Protein AF-A0A7C1QRF1-F1 (afdb_monomer_lite)

Structure (mmCIF, N/CA/C/O backbone):
data_AF-A0A7C1QRF1-F1
#
_entry.id   AF-A0A7C1QRF1-F1
#
loop_
_atom_site.group_PDB
_atom_site.id
_atom_site.type_symbol
_atom_site.label_atom_id
_atom_site.label_alt_id
_atom_site.label_comp_id
_atom_site.label_asym_id
_atom_site.label_entity_id
_atom_site.label_seq_id
_atom_site.pdbx_PDB_ins_code
_atom_site.Cartn_x
_atom_site.Cartn_y
_atom_site.Cartn_z
_atom_site.occupancy
_atom_site.B_iso_or_equiv
_atom_site.auth_seq_id
_atom_site.auth_comp_id
_atom_site.auth_asym_id
_atom_site.auth_atom_id
_atom_site.pdbx_PDB_model_num
ATOM 1 N N . MET A 1 1 ? 15.014 7.500 -15.551 1.00 86.50 1 MET A N 1
ATOM 2 C CA . MET A 1 1 ? 13.541 7.326 -15.468 1.00 86.50 1 MET A CA 1
ATOM 3 C C . MET A 1 1 ? 13.168 6.853 -14.068 1.00 86.50 1 MET A C 1
ATOM 5 O O . MET A 1 1 ? 13.914 6.059 -13.502 1.00 86.50 1 MET A O 1
ATOM 9 N N . SER A 1 2 ? 12.050 7.323 -13.511 1.00 94.00 2 SER A N 1
ATOM 10 C CA . SER A 1 2 ? 11.566 6.911 -12.189 1.00 94.00 2 SER A CA 1
ATOM 11 C C . SER A 1 2 ? 10.170 6.294 -12.271 1.00 94.00 2 SER A C 1
ATOM 13 O O . SER A 1 2 ? 9.386 6.632 -13.157 1.00 94.00 2 SER A O 1
ATOM 15 N N . LYS A 1 3 ? 9.867 5.343 -11.381 1.00 96.94 3 LYS A N 1
ATOM 16 C CA . LYS A 1 3 ? 8.541 4.710 -11.283 1.00 96.94 3 LYS A CA 1
ATOM 17 C C . LYS A 1 3 ? 8.182 4.439 -9.826 1.00 96.94 3 LYS A C 1
ATOM 19 O O . LYS A 1 3 ? 9.062 4.196 -9.002 1.00 96.94 3 LYS A O 1
ATOM 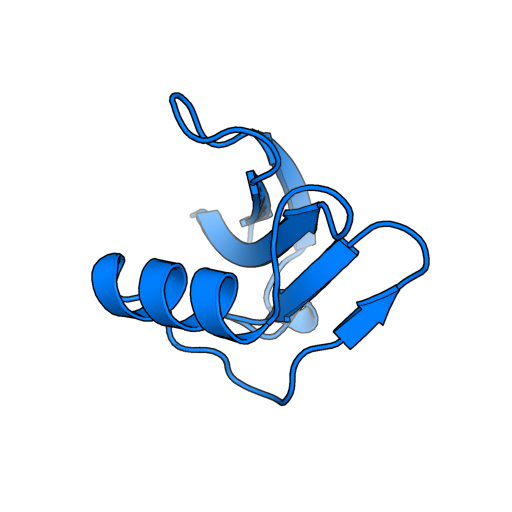24 N N . ILE A 1 4 ? 6.888 4.423 -9.508 1.00 97.31 4 ILE A N 1
ATOM 25 C CA . ILE A 1 4 ? 6.417 3.975 -8.191 1.00 97.31 4 ILE A CA 1
ATOM 26 C C . ILE A 1 4 ? 6.718 2.480 -8.054 1.00 97.31 4 ILE A C 1
ATOM 28 O O . ILE A 1 4 ? 6.319 1.665 -8.888 1.00 97.31 4 ILE A O 1
ATOM 32 N N . GLN A 1 5 ? 7.444 2.129 -6.998 1.00 97.75 5 GLN A N 1
ATOM 33 C CA . GLN A 1 5 ? 7.776 0.755 -6.651 1.00 97.75 5 GLN A CA 1
ATOM 34 C C . GLN A 1 5 ? 6.819 0.206 -5.591 1.00 97.75 5 GLN A C 1
ATOM 36 O O . GLN A 1 5 ? 6.326 -0.912 -5.744 1.00 97.75 5 GLN A O 1
ATOM 41 N N . SER A 1 6 ? 6.534 0.979 -4.542 1.00 98.06 6 SER A N 1
ATOM 42 C CA . SER A 1 6 ? 5.553 0.623 -3.509 1.00 98.06 6 SER A CA 1
ATOM 43 C C . SER A 1 6 ? 4.772 1.845 -3.041 1.00 98.06 6 SER A C 1
ATOM 45 O O . SER A 1 6 ? 5.277 2.966 -3.083 1.00 98.06 6 SER A O 1
ATOM 47 N N . VAL A 1 7 ? 3.574 1.605 -2.519 1.00 98.25 7 VAL A N 1
ATOM 48 C CA . VAL A 1 7 ? 2.772 2.581 -1.778 1.00 98.25 7 VAL A CA 1
ATOM 49 C C . VAL A 1 7 ? 2.644 2.099 -0.339 1.00 98.25 7 VAL A C 1
ATOM 51 O O . VAL A 1 7 ? 2.328 0.934 -0.091 1.00 98.25 7 VAL A O 1
ATOM 54 N N . LEU A 1 8 ? 2.935 2.983 0.607 1.00 98.44 8 LEU A N 1
ATOM 55 C CA . LEU A 1 8 ? 2.819 2.747 2.039 1.00 98.44 8 LEU A CA 1
ATOM 56 C C . LEU A 1 8 ? 1.644 3.552 2.581 1.00 98.44 8 LEU A C 1
ATOM 58 O O . LEU A 1 8 ? 1.563 4.754 2.334 1.00 98.44 8 LEU A O 1
ATOM 62 N N . PHE A 1 9 ? 0.788 2.901 3.361 1.00 98.50 9 PHE A N 1
ATOM 63 C CA . PHE A 1 9 ? -0.315 3.534 4.078 1.00 98.50 9 PHE A CA 1
ATOM 64 C C . PHE A 1 9 ? -0.109 3.348 5.575 1.00 98.50 9 PHE A C 1
ATOM 66 O O . PHE A 1 9 ? 0.093 2.224 6.028 1.00 98.50 9 PHE A O 1
ATOM 73 N N . ASN A 1 10 ? -0.139 4.429 6.349 1.00 98.00 10 ASN A N 1
ATOM 74 C CA . ASN A 1 10 ? -0.041 4.369 7.803 1.00 98.00 10 ASN A CA 1
ATOM 75 C C . ASN A 1 10 ? -1.242 3.594 8.367 1.00 98.00 10 ASN A C 1
ATOM 77 O O . ASN A 1 10 ? -2.388 3.970 8.125 1.00 98.00 10 ASN A O 1
ATOM 81 N N . LYS A 1 11 ? -0.975 2.534 9.132 1.00 96.88 11 LYS A N 1
ATOM 82 C CA . LYS A 1 11 ? -1.998 1.610 9.648 1.00 96.88 11 LYS A CA 1
ATOM 83 C C . LYS A 1 11 ? -2.974 2.218 10.648 1.00 96.88 11 LYS A C 1
ATOM 85 O O . LYS A 1 11 ? -4.073 1.701 10.789 1.00 96.88 11 LYS A O 1
ATOM 90 N N . ILE A 1 12 ? -2.578 3.282 11.344 1.00 97.12 12 ILE A N 1
ATOM 91 C CA . ILE A 1 12 ? -3.451 3.986 12.292 1.00 97.12 12 ILE A CA 1
ATOM 92 C C . ILE A 1 12 ? -4.549 4.726 11.520 1.00 97.12 12 ILE A C 1
ATOM 94 O O . ILE A 1 12 ? -5.688 4.805 11.965 1.00 97.12 12 ILE A O 1
ATOM 98 N N . LEU A 1 13 ? -4.212 5.249 10.339 1.00 97.75 13 LEU A N 1
ATOM 99 C CA . LEU A 1 13 ? -5.114 6.066 9.526 1.00 97.75 13 LEU A CA 1
ATOM 100 C C . LEU A 1 13 ? -5.854 5.257 8.450 1.00 97.75 13 LEU A C 1
ATOM 102 O O . LEU A 1 13 ? -6.925 5.663 7.998 1.00 97.75 13 LEU A O 1
ATOM 106 N N . TRP A 1 14 ? -5.289 4.127 8.022 1.00 97.88 14 TRP A N 1
ATOM 107 C CA . TRP A 1 14 ? -5.763 3.368 6.870 1.00 97.88 14 TRP A CA 1
ATOM 108 C C . TRP A 1 14 ? -6.003 1.902 7.200 1.00 97.88 14 TRP A C 1
ATOM 110 O O . TRP A 1 14 ? -5.130 1.203 7.712 1.00 97.88 14 TRP A O 1
ATOM 120 N N . THR A 1 15 ? -7.171 1.408 6.790 1.00 97.94 15 THR A N 1
ATOM 121 C CA . THR A 1 15 ? -7.470 -0.024 6.749 1.00 97.94 15 THR A CA 1
ATOM 122 C C . THR A 1 15 ? -7.056 -0.615 5.405 1.00 97.94 15 THR A C 1
ATOM 124 O O . THR A 1 15 ? -6.860 0.097 4.416 1.00 97.94 15 THR A O 1
ATOM 127 N N . THR A 1 16 ? -6.949 -1.943 5.337 1.00 97.19 16 THR A N 1
ATOM 128 C CA . THR A 1 16 ? -6.623 -2.631 4.082 1.00 97.19 16 THR A CA 1
ATOM 129 C C . THR A 1 16 ? -7.658 -2.365 2.994 1.00 97.19 16 THR A C 1
ATOM 131 O O . THR A 1 16 ? -7.249 -2.148 1.862 1.00 97.19 16 THR A O 1
ATOM 134 N N . SER A 1 17 ? -8.954 -2.312 3.324 1.00 97.62 17 SER A N 1
ATOM 135 C CA . SER A 1 17 ? -10.012 -1.984 2.356 1.00 97.62 17 SER A CA 1
ATOM 136 C C . SER A 1 17 ? -9.827 -0.582 1.778 1.00 97.62 17 SER A C 1
ATOM 138 O O . SER A 1 17 ? -9.593 -0.451 0.584 1.00 97.62 17 SER A O 1
ATOM 140 N N . LYS A 1 18 ? -9.773 0.450 2.636 1.00 97.88 18 LYS A N 1
ATOM 141 C CA . LYS A 1 18 ? -9.618 1.851 2.201 1.00 97.88 18 LYS A CA 1
ATOM 142 C C . LYS A 1 18 ? -8.361 2.061 1.355 1.00 97.88 18 LYS A C 1
ATOM 144 O O . LYS A 1 18 ? -8.377 2.819 0.392 1.00 97.88 18 LYS A O 1
ATOM 149 N N . ALA A 1 19 ? -7.266 1.391 1.716 1.00 97.81 19 ALA A N 1
ATOM 150 C CA . ALA A 1 19 ? -6.023 1.472 0.961 1.00 97.81 19 ALA A CA 1
ATOM 151 C C . ALA A 1 19 ? -6.143 0.836 -0.435 1.00 97.81 19 ALA A C 1
ATOM 153 O O . ALA A 1 19 ? -5.569 1.365 -1.381 1.00 97.81 19 ALA A O 1
ATOM 154 N N . ARG A 1 20 ? -6.885 -0.271 -0.589 1.00 97.31 20 ARG A N 1
ATOM 155 C CA . ARG A 1 20 ? -7.131 -0.881 -1.908 1.00 97.31 20 ARG A CA 1
ATOM 156 C C . ARG A 1 20 ? -8.003 0.011 -2.779 1.00 97.31 20 ARG A C 1
ATOM 158 O O . ARG A 1 20 ? -7.602 0.282 -3.903 1.00 97.31 20 ARG A O 1
ATOM 165 N N . ASP A 1 21 ? -9.094 0.537 -2.230 1.00 97.62 21 ASP A N 1
ATOM 166 C CA . ASP A 1 21 ? -9.991 1.435 -2.965 1.00 97.62 21 ASP A CA 1
ATOM 167 C C . ASP A 1 21 ? -9.234 2.676 -3.458 1.00 97.62 21 ASP A C 1
ATOM 169 O O . ASP A 1 21 ? -9.424 3.139 -4.579 1.00 97.62 21 ASP A O 1
ATOM 173 N N . TRP A 1 22 ? -8.331 3.215 -2.630 1.00 97.69 22 TRP A N 1
ATOM 174 C CA . TRP A 1 22 ? -7.482 4.335 -3.029 1.00 97.69 22 TRP A CA 1
ATOM 175 C C . TRP A 1 22 ? -6.499 3.952 -4.139 1.00 97.69 22 TRP A C 1
ATOM 177 O O . TRP A 1 22 ? -6.304 4.734 -5.063 1.00 97.69 22 TRP A O 1
ATOM 187 N N . LEU A 1 23 ? -5.887 2.766 -4.078 1.00 97.31 23 LEU A N 1
ATOM 188 C CA . LEU A 1 23 ? -4.988 2.289 -5.133 1.00 97.31 23 LEU A CA 1
ATOM 189 C C . LEU A 1 23 ? -5.712 2.119 -6.470 1.00 97.31 23 LEU A C 1
ATOM 191 O O . LEU A 1 23 ? -5.186 2.555 -7.488 1.00 97.31 23 LEU A O 1
ATOM 195 N N . GLU A 1 24 ? -6.907 1.532 -6.457 1.00 96.56 24 GLU A N 1
ATOM 196 C CA . GLU A 1 24 ? -7.733 1.322 -7.651 1.00 96.56 24 GLU A CA 1
ATOM 197 C C . GLU A 1 24 ? -8.162 2.655 -8.270 1.00 96.56 24 GLU A C 1
ATOM 199 O O . GLU A 1 24 ? -7.985 2.853 -9.465 1.00 96.56 24 GLU A O 1
ATOM 204 N N . LYS A 1 25 ? -8.584 3.628 -7.451 1.00 97.31 25 LYS A N 1
ATOM 205 C CA . LYS A 1 25 ? -8.902 4.997 -7.907 1.00 97.31 25 LYS A CA 1
ATOM 206 C C . LYS A 1 25 ? -7.719 5.763 -8.509 1.00 97.31 25 LYS A C 1
ATOM 208 O O . LYS A 1 25 ? -7.935 6.794 -9.132 1.00 97.31 25 LYS A O 1
ATOM 213 N N . ASN A 1 26 ? -6.488 5.319 -8.257 1.00 96.44 26 ASN A N 1
ATOM 214 C CA . ASN A 1 26 ? -5.263 5.941 -8.768 1.00 96.44 26 ASN A CA 1
ATOM 215 C C . ASN A 1 26 ? -4.553 5.053 -9.808 1.00 96.44 26 ASN A C 1
ATOM 217 O O . ASN A 1 26 ? -3.378 5.282 -10.092 1.00 96.44 26 ASN A O 1
ATOM 221 N N . ASP A 1 27 ? -5.220 4.015 -10.323 1.00 96.81 27 ASP A N 1
ATOM 222 C CA . ASP A 1 27 ? -4.680 3.079 -11.320 1.00 96.81 27 ASP A CA 1
ATOM 223 C C . ASP A 1 27 ? -3.384 2.363 -10.878 1.00 96.81 27 ASP A C 1
ATOM 225 O O . ASP A 1 27 ? -2.525 1.975 -11.677 1.00 96.81 27 ASP A O 1
ATOM 229 N N . LEU A 1 28 ? -3.217 2.156 -9.568 1.00 96.75 28 LEU A N 1
ATOM 230 C CA . LEU A 1 28 ? -2.041 1.518 -8.978 1.00 96.75 28 LEU A CA 1
ATOM 231 C C . LEU A 1 28 ? -2.312 0.047 -8.654 1.00 96.75 28 LEU A C 1
ATOM 233 O O . LEU A 1 28 ? -2.715 -0.319 -7.550 1.00 96.75 28 LEU A O 1
ATOM 237 N N . THR A 1 29 ? -1.998 -0.831 -9.604 1.00 95.94 29 THR A N 1
ATOM 238 C CA . THR A 1 29 ? -2.188 -2.277 -9.427 1.00 95.94 29 THR A CA 1
ATOM 239 C C . THR A 1 29 ? -1.063 -2.907 -8.599 1.00 95.94 29 THR A C 1
ATOM 241 O O . THR A 1 29 ? 0.125 -2.762 -8.897 1.00 95.94 29 THR A O 1
ATOM 244 N N . ARG A 1 30 ? -1.431 -3.651 -7.549 1.00 96.44 30 ARG A N 1
ATOM 245 C CA . ARG A 1 30 ? -0.482 -4.405 -6.713 1.00 96.44 30 ARG A CA 1
ATOM 246 C C . ARG A 1 30 ? -0.056 -5.711 -7.392 1.00 96.44 30 ARG A C 1
ATOM 248 O O . ARG A 1 30 ? -0.897 -6.443 -7.894 1.00 96.44 30 ARG A O 1
ATOM 255 N N . ILE A 1 31 ? 1.226 -6.063 -7.310 1.00 96.75 31 ILE A N 1
ATOM 256 C CA . ILE A 1 31 ? 1.761 -7.312 -7.896 1.00 96.75 31 ILE A CA 1
ATOM 257 C C . ILE A 1 31 ? 1.730 -8.505 -6.937 1.00 96.75 31 ILE A C 1
ATOM 259 O O . ILE A 1 31 ? 2.045 -9.626 -7.319 1.00 96.75 31 ILE A O 1
ATOM 263 N N . LYS A 1 32 ? 1.432 -8.264 -5.657 1.00 95.19 32 LYS A N 1
ATOM 264 C CA . LYS A 1 32 ? 1.314 -9.308 -4.636 1.00 95.19 32 LYS A CA 1
ATOM 265 C C . LYS A 1 32 ? 0.399 -8.867 -3.498 1.00 95.19 32 LYS A C 1
ATOM 267 O O . LYS A 1 32 ? -0.017 -7.707 -3.435 1.00 95.19 32 LYS A O 1
ATOM 272 N N . LYS A 1 33 ? 0.109 -9.798 -2.582 1.00 96.06 33 LYS A N 1
ATOM 273 C CA . LYS A 1 33 ? -0.626 -9.515 -1.341 1.00 96.06 33 LYS A CA 1
ATOM 274 C C . LYS A 1 33 ? 0.056 -8.402 -0.536 1.00 96.06 33 LYS A C 1
ATOM 276 O O . LYS A 1 33 ? 1.275 -8.225 -0.598 1.00 96.06 33 LYS A O 1
ATOM 281 N N . VAL A 1 34 ? -0.767 -7.650 0.193 1.00 97.50 34 VAL A N 1
ATOM 282 C CA . VAL A 1 34 ? -0.312 -6.566 1.069 1.00 97.50 34 VAL A CA 1
ATOM 283 C C . VAL A 1 34 ? 0.655 -7.105 2.117 1.00 97.50 34 VAL A C 1
ATOM 285 O O . VAL A 1 34 ? 0.444 -8.178 2.675 1.00 97.50 34 VAL A O 1
ATOM 288 N N . ASP A 1 35 ? 1.709 -6.344 2.369 1.00 97.19 35 ASP A N 1
ATOM 289 C CA . ASP A 1 35 ? 2.653 -6.601 3.445 1.00 97.19 35 ASP A CA 1
ATOM 290 C C . ASP A 1 35 ? 2.340 -5.672 4.625 1.00 97.19 35 ASP A C 1
ATOM 292 O O . ASP A 1 35 ? 2.112 -4.476 4.449 1.00 97.19 35 ASP A O 1
ATOM 296 N N . ILE A 1 36 ? 2.253 -6.235 5.822 1.00 96.88 36 ILE A N 1
ATOM 297 C CA . ILE A 1 36 ? 1.652 -5.620 7.004 1.00 96.88 36 ILE A CA 1
ATOM 298 C C . ILE A 1 36 ? 2.769 -5.472 8.047 1.00 96.88 36 ILE A C 1
ATOM 300 O O . ILE A 1 36 ? 2.999 -6.368 8.846 1.00 96.88 36 ILE A O 1
ATOM 304 N N . THR A 1 37 ? 3.457 -4.324 8.071 1.00 94.12 37 THR A N 1
ATOM 305 C CA . THR A 1 37 ? 4.571 -4.041 9.011 1.00 94.12 37 THR A CA 1
ATOM 306 C C . THR A 1 37 ? 4.085 -3.293 10.248 1.00 94.12 37 THR A C 1
ATOM 308 O O . THR A 1 37 ? 2.968 -2.807 10.234 1.00 94.12 37 THR A O 1
ATOM 311 N N . LYS A 1 38 ? 4.872 -3.121 11.315 1.00 95.00 38 LYS A N 1
ATOM 312 C CA . LYS A 1 38 ? 4.407 -2.433 12.544 1.00 95.00 38 LYS A CA 1
ATOM 313 C C . LYS A 1 38 ? 3.627 -1.127 12.282 1.00 95.00 38 LYS A C 1
ATOM 315 O O . LYS A 1 38 ? 2.583 -0.916 12.886 1.00 95.00 38 LYS A O 1
ATOM 320 N N . GLU A 1 39 ? 4.074 -0.317 11.323 1.00 96.44 39 GLU A N 1
ATOM 321 C CA . GLU A 1 39 ? 3.523 1.021 11.070 1.00 96.44 39 GLU A CA 1
ATOM 322 C C . GLU A 1 39 ? 2.722 1.147 9.764 1.00 96.44 39 GLU A C 1
ATOM 324 O O . GLU A 1 39 ? 1.864 2.027 9.653 1.00 96.44 39 GLU A O 1
ATOM 329 N N . PHE A 1 40 ? 2.970 0.287 8.766 1.00 98.12 40 PHE A N 1
ATOM 330 C CA . PHE A 1 40 ? 2.462 0.499 7.408 1.00 98.12 40 PHE A CA 1
ATOM 331 C C . PHE A 1 40 ? 1.805 -0.735 6.782 1.00 98.12 40 PHE A C 1
ATOM 333 O O . PHE A 1 40 ? 2.236 -1.874 6.962 1.00 98.12 40 PHE A O 1
ATOM 340 N N . LEU A 1 41 ? 0.781 -0.483 5.968 1.00 98.31 41 LEU A N 1
ATOM 341 C CA . LEU A 1 41 ? 0.310 -1.379 4.919 1.00 98.31 41 LEU A CA 1
ATOM 342 C C . LEU A 1 41 ? 1.111 -1.067 3.653 1.00 98.31 41 LEU A C 1
ATOM 344 O O . LEU A 1 41 ? 0.99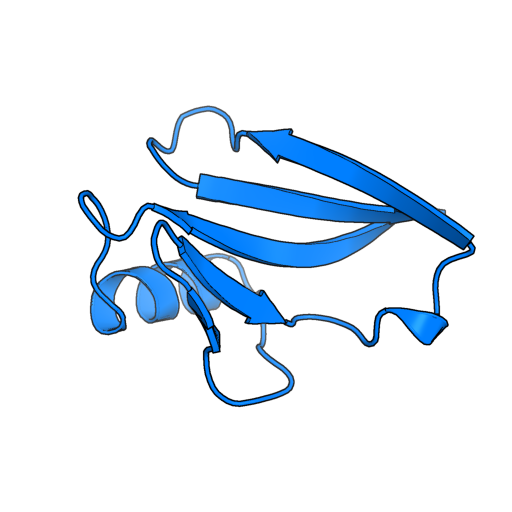8 0.023 3.092 1.00 98.31 41 LEU A O 1
ATOM 348 N N . ARG A 1 42 ? 1.939 -2.009 3.209 1.00 98.25 42 ARG A N 1
ATOM 349 C CA . ARG A 1 42 ? 2.801 -1.866 2.039 1.00 98.25 42 ARG A CA 1
ATOM 350 C C . ARG A 1 42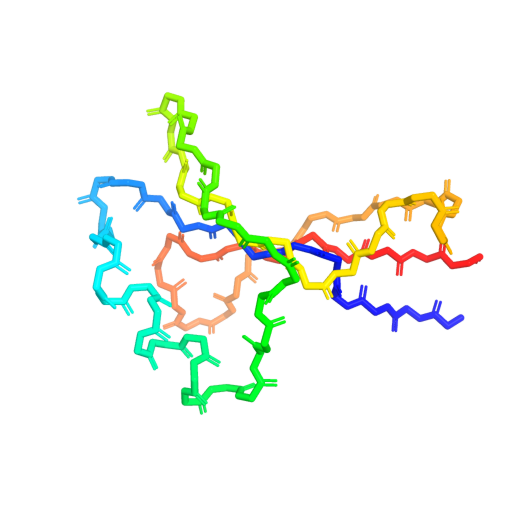 ? 2.227 -2.626 0.854 1.00 98.25 42 ARG A C 1
ATOM 352 O O . ARG A 1 42 ? 2.166 -3.855 0.852 1.00 98.25 42 ARG A O 1
ATOM 359 N N . TYR A 1 43 ? 1.897 -1.887 -0.197 1.00 98.25 43 TYR A N 1
ATOM 360 C CA . TYR A 1 43 ? 1.458 -2.426 -1.476 1.00 98.25 43 TYR A CA 1
ATOM 361 C C . TYR A 1 43 ? 2.569 -2.278 -2.502 1.00 98.25 43 TYR A C 1
ATOM 363 O O . TYR A 1 43 ? 3.007 -1.172 -2.812 1.00 98.25 43 TYR A O 1
ATOM 371 N N . ARG A 1 44 ? 3.051 -3.408 -3.020 1.00 97.94 44 ARG A N 1
ATOM 372 C CA . ARG A 1 44 ? 4.105 -3.430 -4.034 1.00 97.94 44 ARG A CA 1
ATOM 373 C C . ARG A 1 44 ? 3.483 -3.285 -5.420 1.00 97.94 44 ARG A C 1
ATOM 375 O O . ARG A 1 44 ? 2.646 -4.105 -5.780 1.00 97.94 44 ARG A O 1
ATOM 382 N N . ILE A 1 45 ? 3.932 -2.291 -6.181 1.00 97.94 45 ILE A N 1
ATOM 383 C CA . ILE A 1 45 ? 3.500 -2.005 -7.559 1.00 97.94 45 ILE A CA 1
ATOM 384 C C . ILE A 1 45 ? 4.504 -2.567 -8.571 1.00 97.94 45 ILE A C 1
ATOM 386 O O . ILE A 1 45 ? 4.132 -3.002 -9.654 1.00 97.94 45 ILE A O 1
ATOM 390 N N . ARG A 1 46 ? 5.800 -2.587 -8.231 1.00 97.25 46 ARG A N 1
ATOM 391 C CA . ARG A 1 46 ? 6.866 -3.120 -9.099 1.00 97.25 46 ARG A CA 1
ATOM 392 C C . ARG A 1 46 ? 7.908 -3.896 -8.305 1.00 97.25 46 ARG A C 1
ATOM 394 O O . ARG A 1 46 ? 8.057 -3.706 -7.092 1.00 97.25 46 ARG A O 1
ATOM 401 N N . GLN A 1 47 ? 8.639 -4.778 -8.982 1.00 96.62 47 GLN A N 1
ATOM 402 C CA . GLN A 1 47 ? 9.726 -5.513 -8.344 1.00 96.62 47 GLN A CA 1
ATOM 403 C C . GLN A 1 47 ? 10.873 -4.557 -7.983 1.00 96.62 47 GLN A C 1
ATOM 405 O O . GLN A 1 47 ? 11.244 -3.719 -8.802 1.00 96.62 47 GLN A O 1
ATOM 410 N N . PRO A 1 48 ? 11.436 -4.647 -6.764 1.00 94.50 48 PRO A N 1
ATOM 411 C CA . PRO A 1 48 ? 12.507 -3.752 -6.337 1.00 94.50 48 PRO A CA 1
ATOM 412 C C . PRO A 1 48 ? 13.804 -3.976 -7.124 1.00 94.50 48 PRO A C 1
ATOM 414 O O . PRO A 1 48 ? 14.495 -3.008 -7.406 1.00 94.50 48 PRO A O 1
ATOM 417 N N . GLY A 1 49 ? 14.092 -5.209 -7.559 1.00 96.00 49 GLY A N 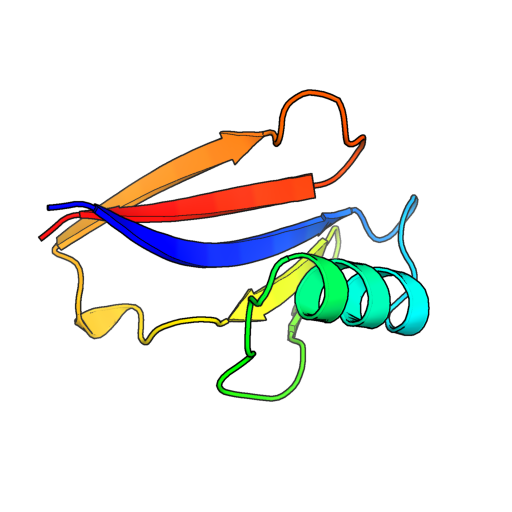1
ATOM 418 C CA . GLY A 1 49 ? 15.297 -5.520 -8.344 1.00 96.00 49 GLY A CA 1
ATOM 419 C C . GLY A 1 49 ? 15.384 -4.800 -9.696 1.00 96.00 49 GLY A C 1
ATOM 420 O O . GLY A 1 49 ? 16.432 -4.807 -10.323 1.00 96.00 49 GLY A O 1
ATOM 421 N N . MET A 1 50 ? 14.306 -4.143 -10.134 1.00 95.19 50 MET A N 1
ATOM 422 C CA . MET A 1 50 ? 14.301 -3.308 -11.333 1.00 95.19 50 MET A CA 1
ATOM 423 C C . MET A 1 50 ? 14.937 -1.926 -11.130 1.00 95.19 50 MET A C 1
ATOM 425 O O . MET A 1 50 ? 14.990 -1.165 -12.085 1.00 95.19 50 MET A O 1
ATOM 429 N N . PHE A 1 51 ? 15.329 -1.535 -9.916 1.00 97.19 51 PHE A N 1
ATOM 430 C CA . PHE A 1 51 ? 15.781 -0.173 -9.623 1.00 97.19 51 PHE A CA 1
ATOM 431 C C . PHE A 1 51 ? 17.114 -0.189 -8.876 1.00 97.19 51 PHE A C 1
ATOM 433 O O . PHE A 1 51 ? 17.329 -1.030 -8.007 1.00 97.19 51 PHE A O 1
ATOM 440 N N . LYS A 1 52 ? 17.990 0.776 -9.176 1.00 97.00 52 LYS A N 1
ATOM 441 C CA . LYS A 1 52 ? 19.291 0.943 -8.508 1.00 97.00 52 LYS A CA 1
ATOM 442 C C . LYS A 1 52 ? 19.200 1.793 -7.248 1.00 97.00 52 LYS A C 1
ATOM 444 O O . LYS A 1 52 ? 20.019 1.658 -6.346 1.00 97.00 52 LYS A O 1
ATOM 449 N N . LYS A 1 53 ? 18.237 2.717 -7.203 1.00 97.44 53 LYS A N 1
ATOM 450 C CA . LYS A 1 53 ? 18.068 3.668 -6.098 1.00 97.44 53 LYS A CA 1
ATOM 451 C C . LYS A 1 53 ? 16.598 3.850 -5.764 1.00 97.44 53 LYS A C 1
ATOM 453 O O . LYS A 1 53 ? 15.733 3.717 -6.630 1.00 97.44 53 LYS A O 1
ATOM 458 N N . PHE A 1 54 ? 16.332 4.217 -4.515 1.00 98.00 54 PHE A N 1
ATOM 459 C CA . PHE A 1 54 ? 14.987 4.493 -4.027 1.00 98.00 54 PHE A CA 1
ATOM 460 C C . PHE A 1 54 ? 14.915 5.840 -3.326 1.00 98.00 54 PHE A C 1
ATOM 462 O O . PHE A 1 54 ? 15.846 6.248 -2.637 1.00 98.00 54 PHE A O 1
ATOM 469 N N . ARG A 1 55 ? 13.768 6.504 -3.459 1.00 97.69 55 ARG A N 1
ATOM 470 C CA . ARG A 1 55 ? 13.396 7.670 -2.660 1.00 97.69 55 ARG A CA 1
ATOM 471 C C . ARG A 1 55 ? 11.993 7.480 -2.122 1.00 97.69 55 ARG A C 1
ATOM 473 O O . ARG A 1 55 ? 11.121 6.985 -2.830 1.00 97.69 55 ARG A O 1
ATOM 480 N N . SER A 1 56 ? 11.760 7.919 -0.895 1.00 97.12 56 SER A N 1
ATOM 481 C CA . SER A 1 56 ? 10.418 7.963 -0.333 1.00 97.12 56 SER A CA 1
ATOM 482 C C . SER A 1 56 ? 9.858 9.382 -0.351 1.00 97.12 56 SER A C 1
ATOM 484 O O . 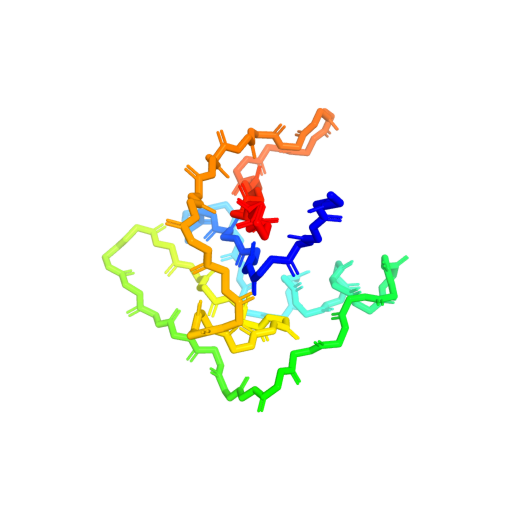SER A 1 56 ? 10.560 10.309 0.055 1.00 97.12 56 SER A O 1
ATOM 486 N N . ILE A 1 57 ? 8.60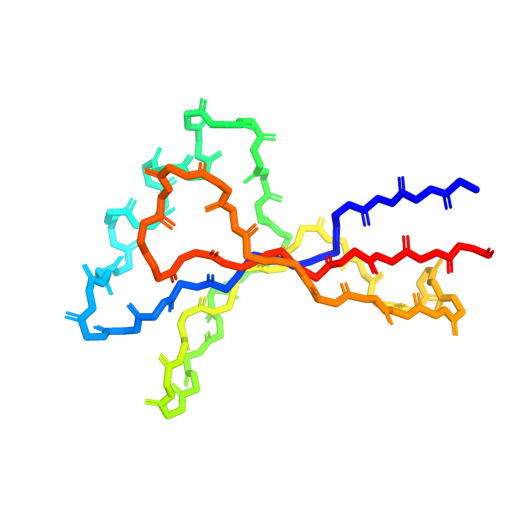8 9.556 -0.776 1.00 97.19 57 ILE A N 1
ATOM 487 C CA . ILE A 1 57 ? 7.919 10.853 -0.765 1.00 97.19 57 ILE A CA 1
ATOM 488 C C . ILE A 1 57 ? 6.523 10.715 -0.160 1.00 97.19 57 ILE A C 1
ATOM 490 O O . ILE A 1 57 ? 5.826 9.739 -0.430 1.00 97.19 57 ILE A O 1
ATOM 494 N N . ASN A 1 58 ? 6.103 11.673 0.664 1.00 97.50 58 ASN A N 1
ATOM 495 C CA . ASN A 1 58 ? 4.720 11.719 1.140 1.00 97.50 58 ASN A CA 1
ATOM 496 C C . ASN A 1 58 ? 3.812 12.221 0.010 1.00 97.50 58 ASN A C 1
ATOM 498 O O . ASN A 1 58 ? 4.199 13.109 -0.751 1.00 97.50 58 ASN A O 1
ATOM 502 N N . VAL A 1 59 ? 2.610 11.660 -0.098 1.00 95.69 59 VAL A N 1
ATOM 503 C CA . VAL A 1 59 ? 1.634 12.080 -1.108 1.00 95.69 59 VAL A CA 1
ATOM 504 C C . VAL A 1 59 ? 0.965 13.373 -0.642 1.00 95.69 59 VAL A C 1
ATOM 506 O O . VAL A 1 59 ? 0.380 13.432 0.441 1.00 95.69 59 VAL A O 1
ATOM 509 N N . LYS A 1 60 ? 1.068 14.435 -1.448 1.00 94.25 60 LYS A N 1
ATOM 510 C CA . LYS A 1 60 ? 0.482 15.742 -1.119 1.00 94.25 60 LYS A CA 1
ATOM 511 C C . LYS A 1 60 ? -1.042 15.620 -1.028 1.00 94.25 60 LYS A C 1
ATOM 513 O O . LYS A 1 60 ? -1.664 14.998 -1.880 1.00 94.25 60 LYS A O 1
ATOM 518 N N . GLY A 1 61 ? -1.634 16.206 0.012 1.00 93.38 61 GLY A N 1
ATOM 519 C CA . GLY A 1 61 ? -3.087 16.197 0.222 1.00 93.38 61 GLY A CA 1
ATOM 520 C C . GLY A 1 61 ? -3.659 14.885 0.771 1.00 93.38 61 GLY A C 1
ATOM 521 O O . GLY A 1 61 ? -4.844 14.841 1.082 1.00 93.38 61 GLY A O 1
ATOM 522 N N . VAL A 1 62 ? -2.845 13.837 0.959 1.00 94.88 62 VAL A N 1
ATOM 523 C CA . VAL A 1 62 ? -3.316 12.542 1.468 1.00 94.88 62 VAL A CA 1
ATOM 524 C C . VAL A 1 62 ? -2.523 12.143 2.711 1.00 94.88 62 VAL A C 1
ATOM 526 O O . VAL A 1 62 ? -1.358 11.749 2.649 1.00 94.88 62 VAL A O 1
ATOM 529 N N . LYS A 1 63 ? -3.161 12.246 3.881 1.00 96.06 63 LYS A N 1
ATOM 530 C CA . LYS A 1 63 ? -2.511 11.945 5.163 1.00 96.06 63 LYS A CA 1
ATOM 531 C C . LYS A 1 63 ? -2.157 10.462 5.263 1.00 96.06 63 LYS A C 1
ATOM 533 O O . LYS A 1 63 ? -2.975 9.590 4.985 1.00 96.06 63 LYS A O 1
ATOM 538 N N . GLY A 1 64 ? -0.938 10.181 5.716 1.00 96.31 64 GLY A N 1
ATOM 539 C CA . GLY A 1 64 ? -0.485 8.816 5.980 1.00 96.31 64 GLY A CA 1
ATOM 540 C C . GLY A 1 64 ? -0.166 7.988 4.737 1.00 96.31 64 GLY A C 1
ATOM 541 O O . GLY A 1 64 ? 0.039 6.790 4.890 1.00 96.31 64 GLY A O 1
ATOM 542 N N . VAL A 1 65 ? -0.102 8.584 3.541 1.00 98.00 65 VAL A N 1
ATOM 543 C CA . VAL A 1 65 ? 0.275 7.873 2.310 1.00 98.00 65 VAL A CA 1
ATOM 544 C C . VAL A 1 65 ? 1.653 8.320 1.842 1.00 98.00 65 VAL A C 1
ATOM 546 O O . VAL A 1 65 ? 1.954 9.513 1.765 1.00 98.00 65 VAL A O 1
ATOM 549 N N . ARG A 1 66 ? 2.510 7.347 1.530 1.00 98.25 66 ARG A N 1
ATOM 550 C CA . ARG A 1 66 ? 3.883 7.569 1.073 1.00 98.25 66 ARG A CA 1
ATOM 551 C C . ARG A 1 66 ? 4.195 6.683 -0.124 1.00 98.25 66 ARG A C 1
ATOM 553 O O . ARG A 1 66 ? 3.943 5.482 -0.098 1.00 98.25 66 ARG A O 1
ATOM 560 N N . PHE A 1 67 ? 4.803 7.255 -1.154 1.00 98.12 67 PHE A N 1
ATOM 561 C CA . PHE A 1 67 ? 5.354 6.501 -2.272 1.00 98.12 67 PHE A CA 1
ATOM 562 C C . PHE A 1 67 ? 6.811 6.151 -2.032 1.00 98.12 67 PHE A C 1
ATOM 564 O O . PHE A 1 67 ? 7.595 6.975 -1.567 1.00 98.12 67 PHE A O 1
ATOM 571 N N . ILE A 1 68 ? 7.171 4.932 -2.414 1.00 98.00 68 ILE A N 1
ATOM 572 C CA . ILE A 1 68 ? 8.546 4.521 -2.663 1.00 98.00 68 ILE A CA 1
ATOM 573 C C . ILE A 1 68 ? 8.752 4.583 -4.171 1.00 98.00 68 ILE A C 1
ATOM 575 O O . ILE A 1 68 ? 8.143 3.815 -4.916 1.00 98.00 68 ILE A O 1
ATOM 579 N N . ILE A 1 69 ? 9.590 5.511 -4.617 1.00 98.00 69 ILE A N 1
ATOM 580 C CA . ILE A 1 69 ? 9.941 5.736 -6.017 1.00 98.00 69 ILE A CA 1
ATOM 581 C C . ILE A 1 69 ? 11.277 5.055 -6.287 1.00 98.00 69 ILE A C 1
ATOM 583 O O . ILE A 1 69 ? 12.258 5.333 -5.603 1.00 98.00 69 ILE A O 1
ATOM 587 N N . GLY A 1 70 ? 11.306 4.174 -7.282 1.00 97.75 70 GLY A N 1
ATOM 588 C CA . GLY A 1 70 ? 12.522 3.554 -7.791 1.00 97.75 70 GLY A CA 1
ATOM 589 C C . GLY A 1 70 ? 13.097 4.320 -8.983 1.00 97.75 70 GLY A C 1
ATOM 590 O O . GLY A 1 70 ? 12.347 4.824 -9.822 1.00 97.75 70 GLY A O 1
ATOM 591 N N . PHE A 1 71 ? 14.425 4.378 -9.060 1.00 97.12 71 PHE A N 1
ATOM 592 C CA . PHE A 1 71 ? 15.205 4.993 -10.137 1.00 97.12 71 PHE A CA 1
ATOM 593 C C . PHE A 1 71 ? 16.142 3.948 -10.754 1.00 97.12 71 PHE A C 1
ATOM 595 O O . PHE A 1 71 ? 16.781 3.186 -10.022 1.00 97.12 71 PHE A O 1
ATOM 602 N N . LEU A 1 72 ? 16.190 3.912 -12.088 1.00 90.69 72 LEU A N 1
ATOM 603 C CA . LEU A 1 72 ? 17.130 3.103 -12.880 1.00 90.69 72 LEU A CA 1
ATOM 604 C C . LEU A 1 72 ? 18.533 3.717 -12.913 1.00 90.69 72 LEU A C 1
ATOM 606 O O . LEU A 1 72 ? 18.607 4.966 -12.912 1.00 90.69 72 LEU A O 1
#

Sequence (72 aa):
MSKIQSVLFNKILWTTSKARDWLEKNDLTRIKKVDITKEFLRYRIRQPGMFKKFRSINVKGVKGVRFIIGFL

Radius of gyration: 11.57 Å; chains: 1; bounding box: 29×26×28 Å

Secondary structure (DSSP, 8-state):
-EEEEEEEEETTT--HHHHHHHHHHTT---SSPPEE-SSEEEEE-S-GGG-SEEEEEEPTT-TTEEEEEEE-

pLDDT: mean 96.77, std 1.84, range [86.5, 98.5]

Foldseek 3Di:
DKDFFKKKAFVVVDDPVRVVVVCVVVVQDAPDDWDDDPTTTIGGRHDQVVAPDWDKDADPPDPRMITIMGHD